Protein AF-0000000085128459 (afdb_homodimer)

Sequence (180 aa):
MSTRLVTSFGIAVRQAREAHGWSQERLAEHSDLNRSYVGEIERGRVIASLLTVEKLAVSLGVQPSALVMRGETVAHDQLVRGLRLAAIACMSTRLVTSFGIAVRQAREAHGWSQERLAEHSDLNRSYVGEIERGRVIASLLTVEKLAVSLGVQPSALVMRGETVAHDQLVRGLRLAAIAC

Organism: Delftia acidovorans (strain DSM 14801 / SPH-1) (NCBI:txid398578)

Structure (mmCIF, N/CA/C/O backb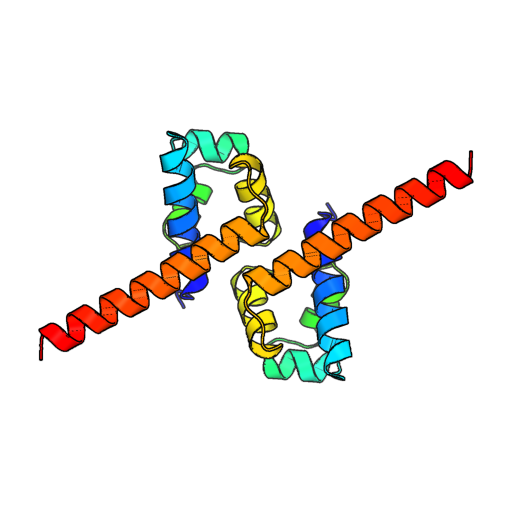one):
data_AF-0000000085128459-model_v1
#
loop_
_entity.id
_entity.type
_entity.pdbx_description
1 polymer 'Transcriptional regulator, XRE family'
#
loop_
_atom_site.group_PDB
_atom_site.id
_atom_site.type_symbol
_atom_site.label_atom_id
_atom_site.label_alt_id
_atom_site.label_comp_id
_atom_site.label_asym_id
_atom_site.label_entity_id
_atom_site.label_seq_id
_atom_site.pdbx_PDB_ins_code
_atom_site.Cartn_x
_atom_site.Cartn_y
_atom_site.Cartn_z
_atom_site.occupancy
_atom_site.B_iso_or_equiv
_atom_site.auth_seq_id
_atom_site.auth_comp_id
_atom_site.auth_asym_id
_atom_site.auth_atom_id
_atom_site.pdbx_PDB_model_num
ATOM 1 N N . MET A 1 1 ? -13.375 5.941 -10.484 1 40.16 1 MET A N 1
ATOM 2 C CA . MET A 1 1 ? -13.164 4.648 -9.844 1 40.16 1 MET A CA 1
ATOM 3 C C . MET A 1 1 ? -12.539 4.824 -8.461 1 40.16 1 MET A C 1
ATOM 5 O O . MET A 1 1 ? -11.352 5.109 -8.344 1 40.16 1 MET A O 1
ATOM 9 N N . SER A 1 2 ? -13.141 5.621 -7.555 1 50.97 2 SER A N 1
ATOM 10 C CA . SER A 1 2 ? -12.711 5.879 -6.184 1 50.97 2 SER A CA 1
ATOM 11 C C . SER A 1 2 ? -12.625 4.59 -5.379 1 50.97 2 SER A C 1
ATOM 13 O O . SER A 1 2 ? -13.625 3.906 -5.176 1 50.97 2 SER A O 1
ATOM 15 N N . THR A 1 3 ? -11.531 3.703 -5.508 1 71.19 3 THR A N 1
ATOM 16 C CA . THR A 1 3 ? -11.477 2.51 -4.672 1 71.19 3 THR A CA 1
ATOM 17 C C . THR A 1 3 ? -11.539 2.883 -3.193 1 71.19 3 THR A C 1
ATOM 19 O O . THR A 1 3 ? -11.117 3.975 -2.805 1 71.19 3 THR A O 1
ATOM 22 N N . ARG A 1 4 ? -12.492 2.252 -2.557 1 88.44 4 ARG A N 1
ATOM 23 C CA . ARG A 1 4 ? -12.766 2.467 -1.14 1 88.44 4 ARG A CA 1
ATOM 24 C C . ARG A 1 4 ? -11.477 2.602 -0.344 1 88.44 4 ARG A C 1
ATOM 26 O O . ARG A 1 4 ? -11.367 3.461 0.534 1 88.44 4 ARG A O 1
ATOM 33 N N . LEU A 1 5 ? -10.469 1.905 -0.829 1 96.25 5 LEU A N 1
ATOM 34 C CA . LEU A 1 5 ? -9.242 1.93 -0.044 1 96.25 5 LEU A CA 1
ATOM 35 C C . LEU A 1 5 ? -8.453 3.205 -0.311 1 96.25 5 LEU A C 1
ATOM 37 O O . LEU A 1 5 ? -7.828 3.756 0.598 1 96.25 5 LEU A O 1
ATOM 41 N N . VAL A 1 6 ? -8.5 3.662 -1.572 1 97.31 6 VAL A N 1
ATOM 42 C CA . VAL A 1 6 ? -7.754 4.863 -1.938 1 97.31 6 VAL A CA 1
ATOM 43 C C . VAL A 1 6 ? -8.281 6.059 -1.145 1 97.31 6 VAL A C 1
ATOM 45 O O . VAL A 1 6 ? -7.504 6.797 -0.538 1 97.31 6 VAL A O 1
ATOM 48 N N . THR A 1 7 ? -9.57 6.207 -1.114 1 97.06 7 THR A N 1
ATOM 49 C CA . THR A 1 7 ? -10.188 7.332 -0.427 1 97.06 7 THR A CA 1
ATOM 50 C C . THR A 1 7 ? -10.008 7.211 1.084 1 97.06 7 THR A C 1
ATOM 52 O O . THR A 1 7 ? -9.672 8.188 1.754 1 97.06 7 THR A O 1
ATOM 55 N N . SER A 1 8 ? -10.281 6.016 1.617 1 98.19 8 SER A N 1
ATOM 56 C CA . SER A 1 8 ? -10.156 5.816 3.057 1 98.19 8 SER A CA 1
ATOM 57 C C . SER A 1 8 ? -8.711 5.953 3.514 1 98.19 8 SER A C 1
ATOM 59 O O . SER A 1 8 ? -8.445 6.418 4.625 1 98.19 8 SER A O 1
ATOM 61 N N . PHE A 1 9 ? -7.766 5.543 2.691 1 98.75 9 PHE A N 1
ATOM 62 C CA . PHE A 1 9 ? -6.355 5.746 3.004 1 98.75 9 PHE A CA 1
ATOM 63 C C . PHE A 1 9 ? -6.035 7.234 3.119 1 98.75 9 PHE A C 1
ATOM 65 O O . PHE A 1 9 ? -5.332 7.652 4.039 1 98.75 9 PHE A O 1
ATOM 72 N N . GLY A 1 10 ? -6.512 7.977 2.115 1 98.81 10 GLY A N 1
ATOM 73 C CA . GLY A 1 10 ? -6.324 9.414 2.193 1 98.81 10 GLY A CA 1
ATOM 74 C C . GLY A 1 10 ? -6.84 10.016 3.488 1 98.81 10 GLY A C 1
ATOM 75 O O . GLY A 1 10 ? -6.18 10.867 4.086 1 98.81 10 GLY A O 1
ATOM 76 N N . ILE A 1 11 ? -7.973 9.594 3.91 1 98.62 11 ILE A N 1
ATOM 77 C CA . ILE A 1 11 ? -8.562 10.055 5.16 1 98.62 11 ILE A CA 1
ATOM 78 C C . ILE A 1 11 ? -7.66 9.664 6.332 1 98.62 11 ILE A C 1
ATOM 80 O O . ILE A 1 11 ? -7.422 10.469 7.234 1 98.62 11 ILE A O 1
ATOM 84 N N . ALA A 1 12 ? -7.145 8.438 6.297 1 98.81 12 ALA A N 1
ATOM 85 C CA . ALA A 1 12 ? -6.238 7.977 7.344 1 98.81 12 ALA A CA 1
ATOM 86 C C . ALA A 1 12 ? -4.98 8.836 7.398 1 98.81 12 ALA A C 1
ATOM 88 O O . ALA A 1 12 ? -4.488 9.156 8.484 1 98.81 12 ALA A O 1
ATOM 89 N N . VAL A 1 13 ? -4.449 9.156 6.266 1 98.94 13 VAL A N 1
ATOM 90 C CA . VAL A 1 13 ? -3.275 10.023 6.199 1 98.94 13 VAL A CA 1
ATOM 91 C C . VAL A 1 13 ? -3.594 11.375 6.832 1 98.94 13 VAL A C 1
ATOM 93 O O . VAL A 1 13 ? -2.826 11.875 7.656 1 98.94 13 VAL A O 1
ATOM 96 N N . ARG A 1 14 ? -4.699 11.914 6.449 1 98.94 14 ARG A N 1
ATOM 97 C CA . ARG A 1 14 ? -5.121 13.203 7 1 98.94 14 ARG A CA 1
ATOM 98 C C . ARG A 1 14 ? -5.25 13.133 8.516 1 98.94 14 ARG A C 1
ATOM 100 O O . ARG A 1 14 ? -4.758 14.008 9.227 1 98.94 14 ARG A O 1
ATOM 107 N N . GLN A 1 15 ? -5.918 12.141 8.977 1 98.88 15 GLN A N 1
ATOM 108 C CA . GLN A 1 15 ? -6.117 11.969 10.414 1 98.88 15 GLN A CA 1
ATOM 109 C C . GLN A 1 15 ? -4.781 11.859 11.148 1 98.88 15 GLN A C 1
ATOM 111 O O . GLN A 1 15 ? -4.598 12.453 12.211 1 98.88 15 GLN A O 1
ATOM 116 N N . ALA A 1 16 ? -3.867 11.078 10.602 1 98.88 16 ALA A N 1
ATOM 117 C CA . ALA A 1 16 ? -2.547 10.906 11.203 1 98.88 16 ALA A CA 1
ATOM 118 C C . ALA A 1 16 ? -1.769 12.219 11.195 1 98.88 16 ALA A C 1
ATOM 120 O O . ALA A 1 16 ? -1.115 12.562 12.188 1 98.88 16 ALA A O 1
ATOM 121 N N . ARG A 1 17 ? -1.835 12.875 10.086 1 98.88 17 ARG A N 1
ATOM 122 C CA . ARG A 1 17 ? -1.171 14.164 9.969 1 98.88 17 ARG A CA 1
ATOM 123 C C . ARG A 1 17 ? -1.702 15.141 11.016 1 98.88 17 ARG A C 1
ATOM 125 O O . ARG A 1 17 ? -0.925 15.805 11.711 1 98.88 17 ARG A O 1
ATOM 132 N N . GLU A 1 18 ? -3.02 15.227 11.102 1 98.88 18 GLU A N 1
ATOM 133 C CA . GLU A 1 18 ? -3.67 16.141 12.039 1 98.88 18 GLU A CA 1
ATOM 134 C C . GLU A 1 18 ? -3.361 15.766 13.484 1 98.88 18 GLU A C 1
ATOM 136 O O . GLU A 1 18 ? -3.223 16.641 14.344 1 98.88 18 GLU A O 1
ATOM 141 N N . ALA A 1 19 ? -3.266 14.484 13.766 1 98.62 19 ALA A N 1
ATOM 142 C CA . ALA A 1 19 ? -2.922 14.016 15.102 1 98.62 19 ALA A CA 1
ATOM 143 C C . ALA A 1 19 ? -1.532 14.492 15.516 1 98.62 19 ALA A C 1
ATOM 145 O O . ALA A 1 19 ? -1.261 14.68 16.703 1 98.62 19 ALA A O 1
ATOM 146 N N . HIS A 1 20 ? -0.678 14.695 14.539 1 98.25 20 HIS A N 1
ATOM 147 C CA . HIS A 1 20 ? 0.656 15.234 14.789 1 98.25 20 HIS A CA 1
ATOM 148 C C . HIS A 1 20 ? 0.628 16.75 14.891 1 98.25 20 HIS A C 1
ATOM 150 O O . HIS A 1 20 ? 1.648 17.375 15.195 1 98.25 20 HIS A O 1
ATOM 156 N N . GLY A 1 21 ? -0.544 17.312 14.555 1 98.69 21 GLY A N 1
ATOM 157 C CA . GLY A 1 21 ? -0.643 18.766 14.492 1 98.69 21 GLY A CA 1
ATOM 158 C C . GLY A 1 21 ? 0.036 19.359 13.273 1 98.69 21 GLY A C 1
ATOM 159 O O . GLY A 1 21 ? 0.465 20.516 13.297 1 98.69 21 GLY A O 1
ATOM 160 N N . TRP A 1 22 ? 0.187 18.641 12.297 1 98.75 22 TRP A N 1
ATOM 161 C CA . TRP A 1 22 ? 0.916 19.078 11.109 1 98.75 22 TRP A CA 1
ATOM 162 C C . TRP A 1 22 ? -0.041 19.625 10.055 1 98.75 22 TRP A C 1
ATOM 164 O O . TRP A 1 22 ? -1.149 19.109 9.891 1 98.75 22 TRP A O 1
ATOM 174 N N . SER A 1 23 ? 0.381 20.609 9.336 1 98.81 23 SER A N 1
ATOM 175 C CA . SER A 1 23 ? -0.262 21.031 8.094 1 98.81 23 SER A CA 1
ATOM 176 C C . SER A 1 23 ? 0.083 20.094 6.945 1 98.81 23 SER A C 1
ATOM 178 O O . SER A 1 23 ? 0.959 19.234 7.082 1 98.81 23 SER A O 1
ATOM 180 N N . GLN A 1 24 ? -0.662 20.25 5.895 1 98.75 24 GLN A N 1
ATOM 181 C CA . GLN A 1 24 ? -0.306 19.484 4.699 1 98.75 24 GLN A CA 1
ATOM 182 C C . GLN A 1 24 ? 1.117 19.812 4.25 1 98.75 24 GLN A C 1
ATOM 184 O O . GLN A 1 24 ? 1.838 18.922 3.781 1 98.75 24 GLN A O 1
ATOM 189 N N . GLU A 1 25 ? 1.523 21.062 4.395 1 98.75 25 GLU A N 1
ATOM 190 C CA . GLU A 1 25 ? 2.863 21.516 4.023 1 98.75 25 GLU A CA 1
ATOM 191 C C . GLU A 1 25 ? 3.93 20.812 4.863 1 98.75 25 GLU A C 1
ATOM 193 O O . GLU A 1 25 ? 4.949 20.359 4.336 1 98.75 25 GLU A O 1
ATOM 198 N N . ARG A 1 26 ? 3.709 20.812 6.105 1 98.81 26 ARG A N 1
ATOM 199 C CA . ARG A 1 26 ? 4.672 20.172 7 1 98.81 26 ARG A CA 1
ATOM 200 C C . ARG A 1 26 ? 4.816 18.688 6.688 1 98.81 26 ARG A C 1
ATOM 202 O O . ARG A 1 26 ? 5.93 18.156 6.656 1 98.81 26 ARG A O 1
ATOM 209 N N . LEU A 1 27 ? 3.734 17.984 6.469 1 98.88 27 LEU A N 1
ATOM 210 C CA . LEU A 1 27 ? 3.797 16.578 6.098 1 98.88 27 LEU A CA 1
ATOM 211 C C . LEU A 1 27 ? 4.539 16.391 4.777 1 98.88 27 LEU A C 1
ATOM 213 O O . LEU A 1 27 ? 5.332 15.469 4.629 1 98.88 27 LEU A O 1
ATOM 217 N N . ALA A 1 28 ? 4.207 17.219 3.803 1 98.88 28 ALA A N 1
ATOM 218 C CA . ALA A 1 28 ? 4.855 17.156 2.496 1 98.88 28 ALA A CA 1
ATOM 219 C C . ALA A 1 28 ? 6.371 17.281 2.631 1 98.88 28 ALA A C 1
ATOM 221 O O . ALA A 1 28 ? 7.121 16.516 2.023 1 98.88 28 ALA A O 1
ATOM 222 N N . GLU A 1 29 ? 6.797 18.188 3.447 1 98.62 29 GLU A N 1
ATOM 223 C CA . GLU A 1 29 ? 8.219 18.406 3.686 1 98.62 29 GLU A CA 1
ATOM 224 C C . GLU A 1 29 ? 8.875 17.172 4.301 1 98.62 29 GLU A C 1
ATOM 226 O O . GLU A 1 29 ? 9.938 16.734 3.85 1 98.62 29 GLU A O 1
ATOM 231 N N . HIS A 1 30 ? 8.266 16.641 5.285 1 98.38 30 HIS A N 1
ATOM 232 C CA . HIS A 1 30 ? 8.82 15.492 5.992 1 98.38 30 HIS A CA 1
ATOM 233 C C . HIS A 1 30 ? 8.805 14.242 5.113 1 98.38 30 HIS A C 1
ATOM 235 O O . HIS A 1 30 ? 9.578 13.312 5.34 1 98.38 30 HIS A O 1
ATOM 241 N N . SER A 1 31 ? 7.949 14.203 4.141 1 98.38 31 SER A N 1
ATOM 242 C CA . SER A 1 31 ? 7.785 13.016 3.309 1 98.38 31 SER A CA 1
ATOM 243 C C . SER A 1 31 ? 8.484 13.18 1.964 1 98.38 31 SER A C 1
ATOM 245 O O . SER A 1 31 ? 8.398 12.305 1.104 1 98.38 31 SER A O 1
ATOM 247 N N . ASP A 1 32 ? 9.102 14.305 1.749 1 98.19 32 ASP A N 1
ATOM 248 C CA . ASP A 1 32 ? 9.734 14.625 0.471 1 98.19 32 ASP A CA 1
ATOM 249 C C . ASP A 1 32 ? 8.727 14.547 -0.672 1 98.19 32 ASP A C 1
ATOM 251 O O . ASP A 1 32 ? 8.945 13.836 -1.656 1 98.19 32 ASP A O 1
ATOM 255 N N . LEU A 1 33 ? 7.641 15.18 -0.471 1 98.56 33 LEU A N 1
ATOM 256 C CA . LEU A 1 33 ? 6.555 15.281 -1.442 1 98.56 33 LEU A CA 1
ATOM 257 C C . LEU A 1 33 ? 6.117 16.734 -1.617 1 98.56 33 LEU A C 1
ATOM 259 O O . LEU A 1 33 ? 6.453 17.594 -0.798 1 98.56 33 LEU A O 1
ATOM 263 N N . ASN A 1 34 ? 5.379 16.922 -2.668 1 98.19 34 ASN A N 1
ATOM 264 C CA . ASN A 1 34 ? 4.754 18.219 -2.895 1 98.19 34 ASN A CA 1
ATOM 265 C C . ASN A 1 34 ? 3.463 18.375 -2.096 1 98.19 34 ASN A C 1
ATOM 267 O O . ASN A 1 34 ? 2.672 17.438 -2.004 1 98.19 34 ASN A O 1
ATOM 271 N N . ARG A 1 35 ? 3.297 19.594 -1.536 1 98.5 35 ARG A N 1
ATOM 272 C CA . ARG A 1 35 ? 2.107 19.844 -0.732 1 98.5 35 ARG A CA 1
ATOM 273 C C . ARG A 1 35 ? 0.836 19.578 -1.531 1 98.5 35 ARG A C 1
ATOM 275 O O . ARG A 1 35 ? -0.125 19.016 -1.007 1 98.5 35 ARG A O 1
ATOM 282 N N . SER A 1 36 ? 0.789 20.031 -2.73 1 98.75 36 SER A N 1
ATOM 283 C CA . SER A 1 36 ? -0.398 19.812 -3.551 1 98.75 36 SER A CA 1
ATOM 284 C C . SER A 1 36 ? -0.684 18.328 -3.727 1 98.75 36 SER A C 1
ATOM 286 O O . SER A 1 36 ? -1.843 17.906 -3.727 1 98.75 36 SER A O 1
ATOM 288 N N . TYR A 1 37 ? 0.333 17.594 -3.898 1 98.62 37 TYR A N 1
ATOM 289 C CA . TYR A 1 37 ? 0.214 16.141 -4.059 1 98.62 37 TYR A CA 1
ATOM 290 C C . TYR A 1 37 ? -0.332 15.5 -2.789 1 98.62 37 TYR A C 1
ATOM 292 O O . TYR A 1 37 ? -1.214 14.641 -2.854 1 98.62 37 TYR A O 1
ATOM 300 N N . VAL A 1 38 ? 0.171 15.914 -1.644 1 98.75 38 VAL A N 1
ATOM 301 C CA . VAL A 1 38 ? -0.325 15.422 -0.363 1 98.75 38 VAL A CA 1
ATOM 302 C C . VAL A 1 38 ? -1.819 15.711 -0.24 1 98.75 38 VAL A C 1
ATOM 304 O O . VAL A 1 38 ? -2.596 14.844 0.162 1 98.75 38 VAL A O 1
ATOM 307 N N . GLY A 1 39 ? -2.168 16.922 -0.571 1 98.81 39 GLY A N 1
ATOM 308 C CA . GLY A 1 39 ? -3.58 17.266 -0.548 1 98.81 39 GLY A CA 1
ATOM 309 C C . GLY A 1 39 ? -4.43 16.375 -1.428 1 98.81 39 GLY A C 1
ATOM 310 O O . GLY A 1 39 ? -5.535 15.984 -1.042 1 98.81 39 GLY A O 1
ATOM 311 N N . GLU A 1 40 ? -3.941 16.109 -2.615 1 98.5 40 GLU A N 1
ATOM 312 C CA . GLU A 1 40 ? -4.664 15.25 -3.547 1 98.5 40 GLU A CA 1
ATOM 313 C C . GLU A 1 40 ? -4.777 13.828 -3.006 1 98.5 40 GLU A C 1
ATOM 315 O O . GLU A 1 40 ? -5.801 13.164 -3.195 1 98.5 40 GLU A O 1
ATOM 320 N N . ILE A 1 41 ? -3.777 13.328 -2.344 1 98.44 41 ILE A N 1
ATOM 321 C CA . ILE A 1 41 ? -3.816 12.023 -1.707 1 98.44 41 ILE A CA 1
ATOM 322 C C . ILE A 1 41 ? -4.887 12.008 -0.619 1 98.44 41 ILE A C 1
ATOM 324 O O . ILE A 1 41 ? -5.727 11.102 -0.573 1 98.44 41 ILE A O 1
ATOM 328 N N . GLU A 1 42 ? -4.863 13.062 0.198 1 98.62 42 GLU A N 1
ATOM 329 C CA . GLU A 1 42 ? -5.766 13.109 1.347 1 98.62 42 GLU A CA 1
ATOM 330 C C . GLU A 1 42 ? -7.223 13.188 0.904 1 98.62 42 GLU A C 1
ATOM 332 O O . GLU A 1 42 ? -8.125 12.789 1.643 1 98.62 42 GLU A O 1
ATOM 337 N N . ARG A 1 43 ? -7.414 13.664 -0.281 1 97.44 43 ARG A N 1
ATOM 338 C CA . ARG A 1 43 ? -8.766 13.812 -0.803 1 97.44 43 ARG A CA 1
ATOM 339 C C . ARG A 1 43 ? -9.148 12.633 -1.697 1 97.44 43 ARG A C 1
ATOM 341 O O . ARG A 1 43 ? -10.234 12.609 -2.266 1 97.44 43 ARG A O 1
ATOM 348 N N . GLY A 1 44 ? -8.258 11.75 -1.912 1 97.06 44 GLY A N 1
ATOM 349 C CA . GLY A 1 44 ? -8.523 10.578 -2.734 1 97.06 44 GLY A CA 1
ATOM 350 C C . GLY A 1 44 ? -8.5 10.875 -4.223 1 97.06 44 GLY A C 1
ATOM 351 O O . GLY A 1 44 ? -9.055 10.117 -5.02 1 97.06 44 GLY A O 1
ATOM 352 N N . ARG A 1 45 ? -7.871 11.891 -4.613 1 96.88 45 ARG A N 1
ATOM 353 C CA . ARG A 1 45 ? -7.848 12.297 -6.016 1 96.88 45 ARG A CA 1
ATOM 354 C C . ARG A 1 45 ? -6.695 11.633 -6.758 1 96.88 45 ARG A C 1
ATOM 356 O O . ARG A 1 45 ? -6.699 11.57 -7.988 1 96.88 45 ARG A O 1
ATOM 363 N N . VAL A 1 46 ? -5.676 11.25 -6.094 1 96.5 46 VAL A N 1
ATOM 364 C CA . VAL A 1 46 ? -4.574 10.492 -6.668 1 96.5 46 VAL A CA 1
ATOM 365 C C . VAL A 1 46 ? -4.418 9.164 -5.922 1 96.5 46 VAL A C 1
ATOM 367 O O . VAL A 1 46 ? -4.758 9.07 -4.738 1 96.5 46 VAL A O 1
ATOM 370 N N . ILE A 1 47 ? -4.008 8.195 -6.633 1 97.31 47 ILE A N 1
ATOM 371 C CA . ILE A 1 47 ? -3.75 6.887 -6.047 1 97.31 47 ILE A CA 1
ATOM 372 C C . ILE A 1 47 ? -2.307 6.812 -5.555 1 97.31 47 ILE A C 1
ATOM 374 O O . ILE A 1 47 ? -1.368 6.887 -6.352 1 97.31 47 ILE A O 1
ATOM 378 N N . ALA A 1 48 ? -2.133 6.641 -4.27 1 98.12 48 ALA A N 1
ATOM 379 C CA . ALA A 1 48 ? -0.791 6.531 -3.701 1 98.12 48 ALA A CA 1
ATOM 380 C C . ALA A 1 48 ? -0.111 5.238 -4.141 1 98.12 48 ALA A C 1
ATOM 382 O O . ALA A 1 48 ? -0.745 4.184 -4.188 1 98.12 48 ALA A O 1
ATOM 383 N N . SER A 1 49 ? 1.144 5.246 -4.41 1 97.56 49 SER A N 1
ATOM 384 C CA . SER A 1 49 ? 1.963 4.062 -4.648 1 97.56 49 SER A CA 1
ATOM 385 C C . SER A 1 49 ? 2.568 3.541 -3.348 1 97.56 49 SER A C 1
ATOM 387 O O . SER A 1 49 ? 2.514 4.215 -2.316 1 97.56 49 SER A O 1
ATOM 389 N N . LEU A 1 50 ? 3.188 2.404 -3.453 1 98.06 50 LEU A N 1
ATOM 390 C CA . LEU A 1 50 ? 3.861 1.854 -2.283 1 98.06 50 LEU A CA 1
ATOM 391 C C . LEU A 1 50 ? 4.996 2.766 -1.831 1 98.06 50 LEU A C 1
ATOM 393 O O . LEU A 1 50 ? 5.273 2.873 -0.634 1 98.06 50 LEU A O 1
ATOM 397 N N . LEU A 1 51 ? 5.641 3.359 -2.799 1 97 51 LEU A N 1
ATOM 398 C CA . LEU A 1 51 ? 6.688 4.309 -2.438 1 97 51 LEU A CA 1
ATOM 399 C C . LEU A 1 51 ? 6.109 5.488 -1.662 1 97 51 LEU A C 1
ATOM 401 O O . LEU A 1 51 ? 6.68 5.918 -0.658 1 97 51 LEU A O 1
ATOM 405 N N . THR A 1 52 ? 5.031 6.016 -2.123 1 98.06 52 THR A N 1
ATOM 406 C CA . THR A 1 52 ? 4.375 7.137 -1.456 1 98.06 52 THR A CA 1
ATOM 407 C C . THR A 1 52 ? 3.869 6.723 -0.078 1 98.06 52 THR A C 1
ATOM 409 O O . THR A 1 52 ? 4.012 7.469 0.893 1 98.06 52 THR A O 1
ATOM 412 N N . VAL A 1 53 ? 3.287 5.539 -0.027 1 98.44 53 VAL A N 1
ATOM 413 C CA . VAL A 1 53 ? 2.83 5.004 1.25 1 98.44 53 VAL A CA 1
ATOM 414 C C . VAL A 1 53 ? 3.996 4.945 2.234 1 98.44 53 VAL A C 1
ATOM 416 O O . VAL A 1 53 ? 3.855 5.336 3.396 1 98.44 53 VAL A O 1
ATOM 419 N N . GLU A 1 54 ? 5.105 4.48 1.798 1 98.06 54 GLU A N 1
ATOM 420 C CA . GLU A 1 54 ? 6.285 4.363 2.648 1 98.06 54 GLU A CA 1
ATOM 421 C C . GLU A 1 54 ? 6.762 5.734 3.121 1 98.06 54 GLU A C 1
ATOM 423 O O . GLU A 1 54 ? 7.059 5.918 4.305 1 98.06 54 GLU A O 1
ATOM 428 N N . LYS A 1 55 ? 6.848 6.645 2.225 1 98.19 55 LYS A N 1
ATOM 429 C CA . LYS A 1 55 ? 7.285 7.988 2.58 1 98.19 55 LYS A CA 1
ATOM 430 C C . LYS A 1 55 ? 6.371 8.602 3.637 1 98.19 55 LYS A C 1
ATOM 432 O O . LYS A 1 55 ? 6.848 9.172 4.621 1 98.19 55 LYS A O 1
ATOM 437 N N . LEU A 1 56 ? 5.086 8.469 3.396 1 98.69 56 LEU A N 1
ATOM 438 C CA . LEU A 1 56 ? 4.109 9.031 4.32 1 98.69 56 LEU A CA 1
ATOM 439 C C . LEU A 1 56 ? 4.18 8.336 5.676 1 98.69 56 LEU A C 1
ATOM 441 O O . LEU A 1 56 ? 4.191 8.992 6.719 1 98.69 56 LEU A O 1
ATOM 445 N N . ALA A 1 57 ? 4.191 7.027 5.645 1 98.69 57 ALA A N 1
ATOM 446 C CA . ALA A 1 57 ? 4.219 6.25 6.879 1 98.69 57 ALA A CA 1
ATOM 447 C C . ALA A 1 57 ? 5.457 6.582 7.707 1 98.69 57 ALA A C 1
ATOM 449 O O . ALA A 1 57 ? 5.359 6.824 8.914 1 98.69 57 ALA A O 1
ATOM 450 N N . VAL A 1 58 ? 6.613 6.625 7.098 1 97.38 58 VAL A N 1
ATOM 451 C CA . VAL A 1 58 ? 7.867 6.922 7.781 1 97.38 58 VAL A CA 1
ATOM 452 C C . VAL A 1 58 ? 7.812 8.32 8.383 1 97.38 58 VAL A C 1
ATOM 454 O O . VAL A 1 58 ? 8.195 8.523 9.539 1 97.38 58 VAL A O 1
ATOM 457 N N . SER A 1 59 ? 7.332 9.273 7.594 1 98.44 59 SER A N 1
ATOM 458 C CA . SER A 1 59 ? 7.215 10.641 8.078 1 98.44 59 SER A CA 1
ATOM 459 C C . SER A 1 59 ? 6.301 10.727 9.297 1 98.44 59 SER A C 1
ATOM 461 O O . SER A 1 59 ? 6.527 11.539 10.195 1 98.44 59 SER A O 1
ATOM 463 N N . LEU A 1 60 ? 5.297 9.867 9.32 1 98.69 60 LEU A N 1
ATOM 464 C CA . LEU A 1 60 ? 4.285 9.906 10.375 1 98.69 60 LEU A CA 1
ATOM 465 C C . LEU A 1 60 ? 4.664 8.977 11.523 1 98.69 60 LEU A C 1
ATOM 467 O O . LEU A 1 60 ? 3.918 8.844 12.492 1 98.69 60 LEU A O 1
ATOM 471 N N . GLY A 1 61 ? 5.742 8.273 11.43 1 98.38 61 GLY A N 1
ATOM 472 C CA . GLY A 1 61 ? 6.297 7.473 12.508 1 98.38 61 GLY A CA 1
ATOM 473 C C . GLY A 1 61 ? 5.602 6.133 12.68 1 98.38 61 GLY A C 1
ATOM 474 O O . GLY A 1 61 ? 5.496 5.621 13.789 1 98.38 61 GLY A O 1
ATOM 475 N N . VAL A 1 62 ? 5.07 5.605 11.625 1 98.5 62 VAL A N 1
ATOM 476 C CA . VAL A 1 62 ? 4.395 4.312 11.664 1 98.5 62 VAL A CA 1
ATOM 477 C C . VAL A 1 62 ? 4.902 3.428 10.531 1 98.5 62 VAL A C 1
ATOM 479 O O . VAL A 1 62 ? 5.594 3.9 9.625 1 98.5 62 VAL A O 1
ATOM 482 N N . GLN A 1 63 ? 4.578 2.113 10.609 1 98.56 63 GLN A N 1
ATOM 483 C CA . GLN A 1 63 ? 4.891 1.204 9.508 1 98.56 63 GLN A CA 1
ATOM 484 C C . GLN A 1 63 ? 3.936 1.404 8.336 1 98.56 63 GLN A C 1
ATOM 486 O O . GLN A 1 63 ? 2.762 1.722 8.531 1 98.56 63 GLN A O 1
ATOM 491 N N . PRO A 1 64 ? 4.398 1.196 7.152 1 98.75 64 PRO A N 1
ATOM 492 C CA . PRO A 1 64 ? 3.512 1.28 5.992 1 98.75 64 PRO A CA 1
ATOM 493 C C . PRO A 1 64 ? 2.262 0.418 6.141 1 98.75 64 PRO A C 1
ATOM 495 O O . PRO A 1 64 ? 1.149 0.889 5.887 1 98.75 64 PRO A O 1
ATOM 498 N N . SER A 1 65 ? 2.441 -0.812 6.582 1 98.88 65 SER A N 1
ATOM 499 C CA . SER A 1 65 ? 1.302 -1.707 6.754 1 98.88 65 SER A CA 1
ATOM 500 C C . SER A 1 65 ? 0.309 -1.149 7.766 1 98.88 65 SER A C 1
ATOM 502 O O . SER A 1 65 ? -0.903 -1.306 7.609 1 98.88 65 SER A O 1
ATOM 504 N N . ALA A 1 66 ? 0.841 -0.514 8.789 1 98.88 66 ALA A N 1
ATOM 505 C CA . ALA A 1 66 ? -0.018 0.063 9.82 1 98.88 66 ALA A CA 1
ATOM 506 C C . ALA A 1 66 ? -0.844 1.219 9.258 1 98.88 66 ALA A C 1
ATOM 508 O O . ALA A 1 66 ? -2.014 1.382 9.609 1 98.88 66 ALA A O 1
ATOM 509 N N . LEU A 1 67 ? -0.238 2.068 8.453 1 98.88 67 LEU A N 1
ATOM 510 C CA . LEU A 1 67 ? -0.973 3.174 7.848 1 98.88 67 LEU A CA 1
ATOM 511 C C . LEU A 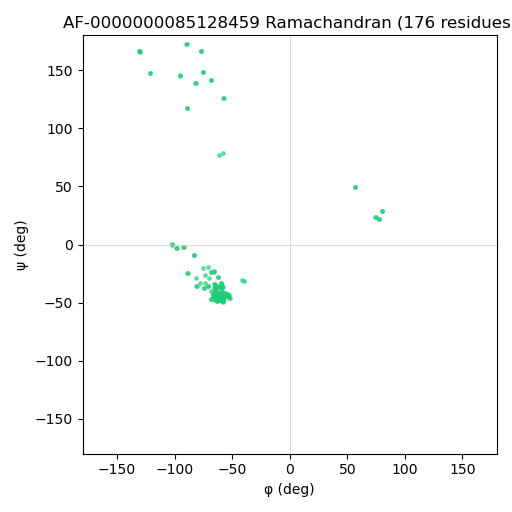1 67 ? -2.049 2.658 6.898 1 98.88 67 LEU A C 1
ATOM 513 O O . LEU A 1 67 ? -3.16 3.193 6.859 1 98.88 67 LEU A O 1
ATOM 517 N N . VAL A 1 68 ? -1.757 1.626 6.133 1 98.88 68 VAL A N 1
ATOM 518 C CA . VAL A 1 68 ? -2.74 1.006 5.25 1 98.88 68 VAL A CA 1
ATOM 519 C C . VAL A 1 68 ? -3.871 0.405 6.082 1 98.88 68 VAL A C 1
ATOM 521 O O . VAL A 1 68 ? -5.043 0.519 5.719 1 98.88 68 VAL A O 1
ATOM 524 N N . MET A 1 69 ? -3.52 -0.226 7.156 1 98.88 69 MET A N 1
ATOM 525 C CA . MET A 1 69 ? -4.523 -0.804 8.047 1 98.88 69 MET A CA 1
ATOM 526 C C . MET A 1 69 ? -5.477 0.269 8.562 1 98.88 69 MET A C 1
ATOM 528 O O . MET A 1 69 ? -6.676 0.026 8.703 1 98.88 69 MET A O 1
ATOM 532 N N . ARG A 1 70 ? -4.93 1.399 8.914 1 98.81 70 ARG A N 1
ATOM 533 C CA . ARG A 1 70 ? -5.789 2.504 9.328 1 98.81 70 ARG A CA 1
ATOM 534 C C . ARG A 1 70 ? -6.773 2.877 8.227 1 98.81 70 ARG A C 1
ATOM 536 O O . ARG A 1 70 ? -7.934 3.188 8.5 1 98.81 70 ARG A O 1
ATOM 543 N N . GLY A 1 71 ? -6.258 2.936 7.008 1 98.44 71 GLY A N 1
ATOM 544 C CA . GLY A 1 71 ? -7.156 3.154 5.887 1 98.44 71 GLY A CA 1
ATOM 545 C C . GLY A 1 71 ? -8.266 2.123 5.793 1 98.44 71 GLY A C 1
ATOM 546 O O . GLY A 1 71 ? -9.414 2.463 5.527 1 98.44 71 GLY A O 1
ATOM 547 N N . GLU A 1 72 ? -7.914 0.862 6.031 1 98.12 72 GLU A N 1
ATOM 548 C CA . GLU A 1 72 ? -8.906 -0.209 6.016 1 98.12 72 GLU A CA 1
ATOM 549 C C . GLU A 1 72 ? -9.953 -0.007 7.105 1 98.12 72 GLU A C 1
ATOM 551 O O . GLU A 1 72 ? -11.133 -0.274 6.895 1 98.12 72 GLU A O 1
ATOM 556 N N . THR A 1 73 ? -9.477 0.359 8.266 1 98 73 THR A N 1
ATOM 557 C CA . THR A 1 73 ? -10.375 0.626 9.383 1 98 73 THR A CA 1
ATOM 558 C C . THR A 1 73 ? -11.344 1.753 9.039 1 98 73 THR A C 1
ATOM 560 O O . THR A 1 73 ? -12.539 1.662 9.328 1 98 73 THR A O 1
ATOM 563 N N . VAL A 1 74 ? -10.828 2.809 8.453 1 97.56 74 VAL A N 1
ATOM 564 C CA . VAL A 1 74 ? -11.656 3.938 8.039 1 97.56 74 VAL A CA 1
ATOM 565 C C . VAL A 1 74 ? -12.711 3.467 7.043 1 97.56 74 VAL A C 1
ATOM 567 O O . VAL A 1 74 ? -13.883 3.846 7.145 1 97.56 74 VAL A O 1
ATOM 570 N N . ALA A 1 75 ? -12.297 2.713 6.094 1 95.75 75 ALA A N 1
ATOM 571 C CA . ALA A 1 75 ? -13.227 2.193 5.094 1 95.75 75 ALA A CA 1
ATOM 572 C C . ALA A 1 75 ? -14.344 1.386 5.754 1 95.75 75 ALA A C 1
ATOM 574 O O . ALA A 1 75 ? -15.508 1.509 5.379 1 95.75 75 ALA A O 1
ATOM 575 N N . HIS A 1 76 ? -13.914 0.494 6.648 1 94.81 76 HIS A N 1
ATOM 576 C CA . HIS A 1 76 ? -14.883 -0.323 7.371 1 94.81 76 HIS A CA 1
ATOM 577 C C . HIS A 1 76 ? -15.875 0.547 8.141 1 94.81 76 HIS A C 1
ATOM 579 O O . HIS A 1 76 ? -17.078 0.299 8.102 1 94.81 76 HIS A O 1
ATOM 585 N N . ASP A 1 77 ? -15.352 1.544 8.82 1 94.81 77 ASP A N 1
ATOM 586 C CA . ASP A 1 77 ? -16.188 2.441 9.609 1 94.81 77 ASP A CA 1
ATOM 587 C C . ASP A 1 77 ? -17.188 3.18 8.719 1 94.81 77 ASP A C 1
ATOM 589 O O . ASP A 1 77 ? -18.344 3.361 9.094 1 94.81 77 ASP A O 1
ATOM 593 N N . GLN A 1 78 ? -16.75 3.627 7.586 1 91.81 78 GLN A N 1
ATOM 594 C CA . GLN A 1 78 ? -17.625 4.344 6.66 1 91.81 78 GLN A CA 1
ATOM 595 C C . GLN A 1 78 ? -18.75 3.441 6.152 1 91.81 78 GLN A C 1
ATOM 597 O O . GLN A 1 78 ? -19.875 3.895 5.957 1 91.81 78 GLN A O 1
ATOM 602 N N . LEU A 1 79 ? -18.375 2.242 5.93 1 86.88 79 LEU A N 1
ATOM 603 C CA . LEU A 1 79 ? -19.375 1.287 5.461 1 86.88 79 LEU A CA 1
ATOM 604 C C . LEU A 1 79 ? -20.438 1.044 6.531 1 86.88 79 LEU A C 1
ATOM 606 O O . LEU A 1 79 ? -21.625 0.99 6.227 1 86.88 79 LEU A O 1
ATOM 610 N N . VAL A 1 80 ? -20.016 0.875 7.715 1 88.12 80 VAL A N 1
ATOM 611 C CA . VAL A 1 80 ? -20.922 0.592 8.828 1 88.12 80 VAL A CA 1
ATOM 612 C C . VAL A 1 80 ? -21.812 1.799 9.086 1 88.12 80 VAL A C 1
ATOM 614 O O . VAL A 1 80 ? -23.016 1.646 9.336 1 88.12 80 VAL A O 1
ATOM 617 N N . ARG A 1 81 ? -21.219 2.951 9.078 1 84.88 81 ARG A N 1
ATOM 618 C CA . ARG A 1 81 ? -22 4.164 9.305 1 84.88 81 ARG A CA 1
ATOM 619 C C . ARG A 1 81 ? -23.016 4.379 8.195 1 84.88 81 ARG A C 1
ATOM 621 O O . ARG A 1 81 ? -24.141 4.805 8.453 1 84.88 81 ARG A O 1
ATOM 628 N N . GLY A 1 82 ? -22.5 4.117 6.984 1 80.25 82 GLY A N 1
ATOM 629 C CA . GLY A 1 82 ? -23.422 4.215 5.867 1 80.25 82 GLY A CA 1
ATOM 630 C C . GLY A 1 82 ? -24.609 3.262 5.984 1 80.25 82 GLY A C 1
ATOM 631 O O . GLY A 1 82 ? -25.734 3.621 5.652 1 80.25 82 GLY A O 1
ATOM 632 N N . LEU A 1 83 ? -24.375 2.078 6.551 1 75.12 83 LEU A N 1
ATOM 633 C CA . LEU A 1 83 ? -25.422 1.071 6.723 1 75.12 83 LEU A CA 1
ATOM 634 C C . LEU A 1 83 ? -26.359 1.455 7.855 1 75.12 83 LEU A C 1
ATOM 636 O O . LEU A 1 83 ? -27.578 1.253 7.754 1 75.12 83 LEU A O 1
ATOM 640 N N . ARG A 1 84 ? -25.812 1.989 8.828 1 75.94 84 ARG A N 1
ATOM 641 C CA . ARG A 1 84 ? -26.625 2.414 9.961 1 75.94 84 ARG A CA 1
ATOM 642 C C . ARG A 1 84 ? -27.562 3.549 9.555 1 75.94 84 ARG A C 1
ATOM 644 O O . ARG A 1 84 ? -28.734 3.564 9.953 1 75.94 84 ARG A O 1
ATOM 651 N N . LEU A 1 85 ? -27.094 4.367 8.773 1 74 85 LEU A N 1
ATOM 652 C CA . LEU A 1 85 ? -27.891 5.5 8.336 1 74 85 LEU A CA 1
ATOM 653 C C . LEU A 1 85 ? -29.016 5.043 7.398 1 74 85 LEU A C 1
ATOM 655 O O . LEU A 1 85 ? -30.141 5.531 7.488 1 74 85 LEU A O 1
ATOM 659 N N . ALA A 1 86 ? -28.766 4.125 6.656 1 72.19 86 ALA A N 1
ATOM 660 C CA . ALA A 1 86 ? -29.766 3.574 5.75 1 72.19 86 ALA A CA 1
ATOM 661 C C . ALA A 1 86 ? -30.875 2.85 6.523 1 72.19 86 ALA A C 1
ATOM 663 O O . ALA A 1 86 ? -32.031 2.914 6.152 1 72.19 86 ALA A O 1
ATOM 664 N N . ALA A 1 87 ? -30.578 2.117 7.566 1 71.69 87 ALA A N 1
ATOM 665 C CA . ALA A 1 87 ? -31.547 1.359 8.359 1 71.69 87 ALA A CA 1
ATOM 666 C C . ALA A 1 87 ? -32.438 2.291 9.172 1 71.69 87 ALA A C 1
ATOM 668 O O . ALA A 1 87 ? -33.594 1.965 9.438 1 71.69 87 ALA A O 1
ATOM 669 N N . ILE A 1 88 ? -31.844 3.465 9.508 1 70.88 88 ILE A N 1
ATOM 670 C CA . ILE A 1 88 ? -32.625 4.434 10.273 1 70.88 88 ILE A CA 1
ATOM 671 C C . ILE A 1 88 ? -33.594 5.168 9.344 1 70.88 88 ILE A C 1
ATOM 673 O O . ILE A 1 88 ? -34.656 5.621 9.781 1 70.88 88 ILE A O 1
ATOM 677 N N . ALA A 1 89 ? -33.188 5.359 8.18 1 70.5 89 ALA A N 1
ATOM 678 C CA . ALA A 1 89 ? -34.062 6.039 7.211 1 70.5 89 ALA A CA 1
ATOM 679 C C . ALA A 1 89 ? -35.219 5.152 6.801 1 70.5 89 ALA A C 1
ATOM 681 O O . ALA A 1 89 ? -36.188 5.629 6.195 1 70.5 89 ALA A O 1
ATOM 682 N N . CYS A 1 90 ? -35.188 3.848 6.977 1 56.56 90 CYS A N 1
ATOM 683 C CA . CYS A 1 90 ? -36.312 2.986 6.656 1 56.56 90 CYS A CA 1
ATOM 684 C C . CYS A 1 90 ? -37.281 2.896 7.832 1 56.56 90 CYS A C 1
ATOM 686 O O . CYS A 1 90 ? -36.875 2.861 8.992 1 56.56 90 CYS A O 1
ATOM 688 N N . MET B 1 1 ? 16.828 3.217 -7.332 1 40.31 1 MET B N 1
ATOM 689 C CA . MET B 1 1 ? 15.656 3.639 -6.574 1 40.31 1 MET B CA 1
ATOM 690 C C . MET B 1 1 ? 14.906 2.434 -6.023 1 40.31 1 MET B C 1
ATOM 692 O O . MET B 1 1 ? 13.727 2.535 -5.684 1 40.31 1 MET B O 1
ATOM 696 N N . SER B 1 2 ? 15.445 1.166 -5.898 1 51.19 2 SER B N 1
ATOM 697 C CA . SER B 1 2 ? 14.812 -0.046 -5.395 1 51.19 2 SER B CA 1
ATOM 698 C C . SER B 1 2 ? 14.391 0.114 -3.938 1 51.19 2 SER B C 1
ATOM 700 O O . SER B 1 2 ? 15.242 0.272 -3.057 1 51.19 2 SER B O 1
ATOM 702 N N . THR B 1 3 ? 13.203 0.871 -3.662 1 70.38 3 THR B N 1
ATOM 703 C CA . THR B 1 3 ? 12.828 0.937 -2.254 1 70.38 3 THR B CA 1
ATOM 704 C C . THR B 1 3 ? 12.625 -0.464 -1.684 1 70.38 3 THR B C 1
ATOM 706 O O . THR B 1 3 ? 12.242 -1.386 -2.41 1 70.38 3 THR B O 1
ATOM 709 N N . ARG B 1 4 ? 13.312 -0.687 -0.636 1 88.19 4 ARG B N 1
ATOM 710 C CA . ARG B 1 4 ? 13.32 -1.966 0.067 1 88.19 4 ARG B CA 1
ATOM 711 C 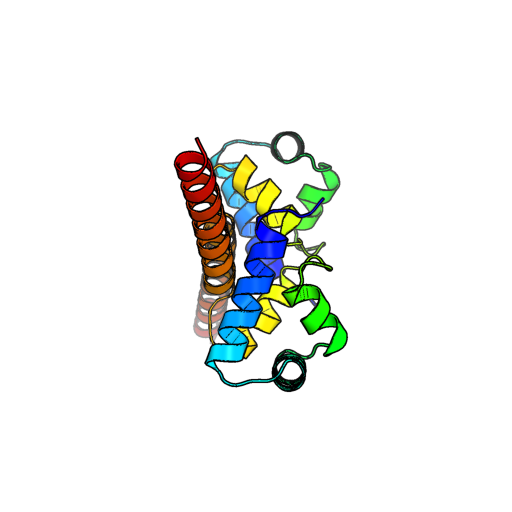C . ARG B 1 4 ? 11.914 -2.547 0.156 1 88.19 4 ARG B C 1
ATOM 713 O O . ARG B 1 4 ? 11.719 -3.748 -0.037 1 88.19 4 ARG B O 1
ATOM 720 N N . LEU B 1 5 ? 10.961 -1.65 0.198 1 96.19 5 LEU B N 1
ATOM 721 C CA . LEU B 1 5 ? 9.609 -2.16 0.382 1 96.19 5 LEU B CA 1
ATOM 722 C C . LEU B 1 5 ? 9.023 -2.646 -0.941 1 96.19 5 LEU B C 1
ATOM 724 O O . LEU B 1 5 ? 8.289 -3.633 -0.974 1 96.19 5 LEU B O 1
ATOM 728 N N . VAL B 1 6 ? 9.375 -1.934 -2.021 1 97.25 6 VAL B N 1
ATOM 729 C CA . VAL B 1 6 ? 8.844 -2.301 -3.332 1 97.25 6 VAL B CA 1
ATOM 730 C C . VAL B 1 6 ? 9.312 -3.705 -3.701 1 97.25 6 VAL B C 1
ATOM 732 O O . VAL B 1 6 ? 8.508 -4.555 -4.086 1 97.25 6 VAL B O 1
ATOM 735 N N . THR B 1 7 ? 10.586 -3.951 -3.543 1 97.06 7 THR B N 1
ATOM 736 C CA . THR B 1 7 ? 11.164 -5.238 -3.9 1 97.06 7 THR B CA 1
ATOM 737 C C . THR B 1 7 ? 10.672 -6.336 -2.963 1 97.06 7 THR B C 1
ATOM 739 O O . THR B 1 7 ? 10.305 -7.426 -3.41 1 97.06 7 THR B O 1
ATOM 742 N N . SER B 1 8 ? 10.703 -6.051 -1.655 1 98.19 8 SER B N 1
ATOM 743 C CA . SER B 1 8 ? 10.273 -7.051 -0.686 1 98.19 8 SER B CA 1
ATOM 744 C C . SER B 1 8 ? 8.781 -7.348 -0.825 1 98.19 8 SER B C 1
ATOM 746 O O . SER B 1 8 ? 8.344 -8.477 -0.599 1 98.19 8 SER B O 1
ATOM 748 N N . PHE B 1 9 ? 7.984 -6.363 -1.18 1 98.75 9 PHE B N 1
ATOM 749 C CA . PHE B 1 9 ? 6.566 -6.59 -1.447 1 98.75 9 PHE B CA 1
ATOM 750 C C . PHE B 1 9 ? 6.383 -7.551 -2.615 1 98.75 9 PHE B C 1
ATOM 752 O O . PHE B 1 9 ? 5.555 -8.461 -2.551 1 98.75 9 PHE B O 1
ATOM 759 N N . GLY B 1 10 ? 7.117 -7.258 -3.684 1 98.81 10 GLY B N 1
ATOM 760 C CA . GLY B 1 10 ? 7.066 -8.18 -4.809 1 98.81 10 GLY B CA 1
ATOM 761 C C . GLY B 1 10 ? 7.363 -9.609 -4.418 1 98.81 10 GLY B C 1
ATOM 762 O O . GLY B 1 10 ? 6.691 -10.539 -4.875 1 98.81 10 GLY B O 1
ATOM 763 N N . ILE B 1 11 ? 8.352 -9.805 -3.611 1 98.56 11 ILE B N 1
ATOM 764 C CA . ILE B 1 11 ? 8.719 -11.133 -3.125 1 98.56 11 ILE B CA 1
ATOM 765 C C . ILE B 1 11 ? 7.562 -11.727 -2.324 1 98.56 11 ILE B C 1
ATOM 767 O O . ILE B 1 11 ? 7.23 -12.898 -2.482 1 98.56 11 ILE B O 1
ATOM 771 N N . ALA B 1 12 ? 6.945 -10.898 -1.481 1 98.81 12 ALA B N 1
ATOM 772 C CA . ALA B 1 12 ? 5.801 -11.352 -0.696 1 98.81 12 ALA B CA 1
ATOM 773 C C . ALA B 1 12 ? 4.652 -11.789 -1.602 1 98.81 12 ALA B C 1
ATOM 775 O O . ALA B 1 12 ? 3.984 -12.789 -1.324 1 98.81 12 ALA B O 1
ATOM 776 N N . VAL B 1 13 ? 4.395 -11.039 -2.619 1 98.94 13 VAL B N 1
ATOM 777 C CA . VAL B 1 13 ? 3.355 -11.398 -3.578 1 98.94 13 VAL B CA 1
ATOM 778 C C . VAL B 1 13 ? 3.674 -12.75 -4.211 1 98.94 13 VAL B C 1
ATOM 780 O O . VAL B 1 13 ? 2.811 -13.625 -4.285 1 98.94 13 VAL B O 1
ATOM 783 N N . ARG B 1 14 ? 4.879 -12.891 -4.637 1 98.94 14 ARG B N 1
ATOM 784 C CA . ARG B 1 14 ? 5.309 -14.148 -5.246 1 98.94 14 ARG B CA 1
ATOM 785 C C . ARG B 1 14 ? 5.117 -15.312 -4.281 1 98.94 14 ARG B C 1
ATOM 787 O O . ARG B 1 14 ? 4.582 -16.359 -4.656 1 98.94 14 ARG B O 1
ATOM 794 N N . GLN B 1 15 ? 5.582 -15.141 -3.09 1 98.88 15 GLN B N 1
ATOM 795 C CA . GLN B 1 15 ? 5.465 -16.188 -2.082 1 98.88 15 GLN B CA 1
ATOM 796 C C . GLN B 1 15 ? 4.004 -16.562 -1.846 1 98.88 15 GLN B C 1
ATOM 798 O O . GLN B 1 15 ? 3.67 -17.75 -1.732 1 98.88 15 GLN B O 1
ATOM 803 N N . ALA B 1 16 ? 3.141 -15.562 -1.743 1 98.88 16 ALA B N 1
ATOM 804 C CA . ALA B 1 16 ? 1.715 -15.805 -1.528 1 98.88 16 ALA B CA 1
ATOM 805 C C . ALA B 1 16 ? 1.093 -16.516 -2.725 1 98.88 16 ALA B C 1
ATOM 807 O O . ALA B 1 16 ? 0.294 -17.438 -2.555 1 98.88 16 ALA B O 1
ATOM 808 N N . ARG B 1 17 ? 1.453 -16.047 -3.865 1 98.88 17 ARG B N 1
ATOM 809 C CA . ARG B 1 17 ? 0.961 -16.672 -5.086 1 98.88 17 ARG B CA 1
ATOM 810 C C . ARG B 1 17 ? 1.365 -18.141 -5.141 1 98.88 17 ARG B C 1
ATOM 812 O O . ARG B 1 17 ? 0.535 -19.016 -5.418 1 98.88 17 ARG B O 1
ATOM 819 N N . GLU B 1 18 ? 2.635 -18.391 -4.887 1 98.88 18 GLU B N 1
ATOM 820 C CA . GLU B 1 18 ? 3.168 -19.75 -4.93 1 98.88 18 GLU B CA 1
ATOM 821 C C . GLU B 1 18 ? 2.533 -20.625 -3.855 1 98.88 18 GLU B C 1
ATOM 823 O O . GLU B 1 18 ? 2.311 -21.828 -4.074 1 98.88 18 GLU B O 1
ATOM 828 N N . ALA B 1 19 ? 2.254 -20.062 -2.707 1 98.62 19 ALA B N 1
ATOM 829 C CA . ALA B 1 19 ? 1.598 -20.797 -1.628 1 98.62 19 ALA B CA 1
ATOM 830 C C . ALA B 1 19 ? 0.21 -21.266 -2.051 1 98.62 19 ALA B C 1
ATOM 832 O O . ALA B 1 19 ? -0.278 -22.297 -1.566 1 98.62 19 ALA B O 1
ATOM 833 N N . HIS B 1 20 ? -0.402 -20.531 -2.955 1 98.25 20 HIS B N 1
ATOM 834 C CA . HIS B 1 20 ? -1.697 -20.922 -3.506 1 98.25 20 HIS B CA 1
ATOM 835 C C . HIS B 1 20 ? -1.538 -21.922 -4.637 1 98.25 20 HIS B C 1
ATOM 837 O O . HIS B 1 20 ? -2.529 -22.438 -5.164 1 98.25 20 HIS B O 1
ATOM 843 N N . GLY B 1 21 ? -0.267 -22.109 -5.039 1 98.69 21 GLY B N 1
ATOM 844 C CA . GLY B 1 21 ? -0.012 -22.953 -6.195 1 98.69 21 GLY B CA 1
ATOM 845 C C . GLY B 1 21 ? -0.365 -22.297 -7.508 1 98.69 21 GLY B C 1
ATOM 846 O O . GLY B 1 21 ? -0.667 -22.969 -8.492 1 98.69 21 GLY B O 1
ATOM 847 N N . TRP B 1 22 ? -0.392 -21.078 -7.543 1 98.81 22 TRP B N 1
ATOM 848 C CA . TRP B 1 22 ? -0.814 -20.344 -8.727 1 98.81 22 TRP B CA 1
ATOM 849 C C . TRP B 1 22 ? 0.388 -19.938 -9.57 1 98.81 22 TRP B C 1
ATOM 851 O O . TRP B 1 22 ? 1.45 -19.609 -9.039 1 98.81 22 TRP B O 1
ATOM 861 N N . SER B 1 23 ? 0.21 -19.922 -10.859 1 98.81 23 SER B N 1
ATOM 862 C CA . SER B 1 23 ? 1.134 -19.266 -11.773 1 98.81 23 SER B CA 1
ATOM 863 C C . SER B 1 23 ? 0.94 -17.75 -11.766 1 98.81 23 SER B C 1
ATOM 865 O O . SER B 1 23 ? -0.026 -17.25 -11.195 1 98.81 23 SER B O 1
ATOM 867 N N . GLN B 1 24 ? 1.91 -17.109 -12.352 1 98.75 24 GLN B N 1
ATOM 868 C CA . GLN B 1 24 ? 1.735 -15.664 -12.523 1 98.75 24 GLN B CA 1
ATOM 869 C C . GLN B 1 24 ? 0.475 -15.359 -13.328 1 98.75 24 GLN B C 1
ATOM 871 O O . GLN B 1 24 ? -0.217 -14.375 -13.062 1 98.75 24 GLN B O 1
ATOM 876 N N . GLU B 1 25 ? 0.165 -16.188 -14.32 1 98.81 25 GLU B N 1
ATOM 877 C CA . GLU B 1 25 ? -1.017 -16.031 -15.164 1 98.81 25 GLU B CA 1
ATOM 878 C C . GLU B 1 25 ? -2.299 -16.156 -14.344 1 98.81 25 GLU B C 1
ATOM 880 O O . GLU B 1 25 ? -3.229 -15.359 -14.508 1 98.81 25 GLU B O 1
ATOM 885 N N . ARG B 1 26 ? -2.34 -17.156 -13.578 1 98.81 26 ARG B N 1
ATOM 886 C CA . ARG B 1 26 ? -3.527 -17.375 -12.75 1 98.81 26 ARG B CA 1
ATOM 887 C C . ARG B 1 26 ? -3.754 -16.219 -11.797 1 98.81 26 ARG B C 1
ATOM 889 O O . ARG B 1 26 ? -4.883 -15.75 -11.625 1 98.81 26 ARG B O 1
ATOM 896 N N . LEU B 1 27 ? -2.725 -15.727 -11.141 1 98.88 27 LEU B N 1
ATOM 897 C CA . LEU B 1 27 ? -2.854 -14.578 -10.258 1 98.88 27 LEU B CA 1
ATOM 898 C C . LEU B 1 27 ? -3.324 -13.352 -11.039 1 98.88 27 LEU B C 1
ATOM 900 O O . LEU B 1 27 ? -4.164 -12.586 -10.547 1 98.88 27 LEU B O 1
ATOM 904 N N . ALA B 1 28 ? -2.709 -13.117 -12.18 1 98.88 28 ALA B N 1
ATOM 905 C CA . ALA B 1 28 ? -3.08 -11.984 -13.023 1 98.88 28 ALA B CA 1
ATOM 906 C C . ALA B 1 28 ? -4.566 -12.008 -13.359 1 98.88 28 ALA B C 1
ATOM 908 O O . ALA B 1 28 ? -5.25 -10.984 -13.258 1 98.88 28 ALA B O 1
ATOM 909 N N . GLU B 1 29 ? -5.062 -13.141 -13.68 1 98.62 29 GLU B N 1
ATOM 910 C CA . GLU B 1 29 ? -6.477 -13.312 -14.008 1 98.62 29 GLU B CA 1
ATOM 911 C C . GLU B 1 29 ? -7.363 -12.984 -12.812 1 98.62 29 GLU B C 1
ATOM 913 O O . GLU B 1 29 ? -8.344 -12.25 -12.945 1 98.62 29 GLU B O 1
ATOM 918 N N . HIS B 1 30 ? -7.031 -13.5 -11.703 1 98.38 30 HIS B N 1
ATOM 919 C CA . HIS B 1 30 ? -7.832 -13.305 -10.5 1 98.38 30 HIS B CA 1
ATOM 920 C C . HIS B 1 30 ? -7.766 -11.852 -10.023 1 98.38 30 HIS B C 1
ATOM 922 O O . HIS B 1 30 ? -8.656 -11.391 -9.312 1 98.38 30 HIS B O 1
ATOM 928 N N . SER B 1 31 ? -6.727 -11.156 -10.391 1 98.44 31 SER B N 1
ATOM 929 C CA . SER B 1 31 ? -6.516 -9.797 -9.906 1 98.44 31 SER B CA 1
ATOM 930 C C . SER B 1 31 ? -6.902 -8.766 -10.961 1 98.44 31 SER B C 1
ATOM 932 O O . SER B 1 31 ? -6.738 -7.562 -10.75 1 98.44 31 SER B O 1
ATOM 934 N N . ASP B 1 32 ? -7.355 -9.227 -12.094 1 98.19 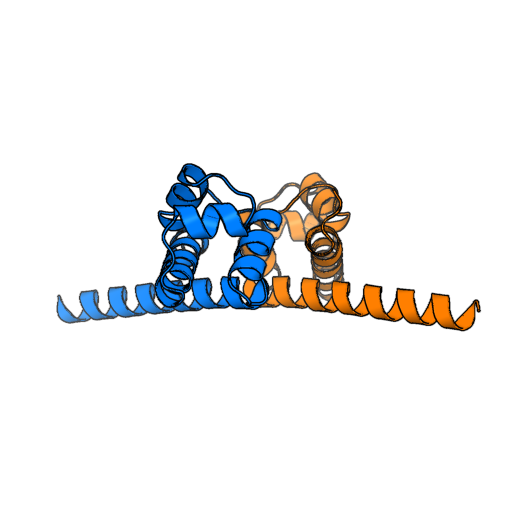32 ASP B N 1
ATOM 935 C CA . ASP B 1 32 ? -7.676 -8.344 -13.219 1 98.19 32 ASP B CA 1
ATOM 936 C C . ASP B 1 32 ? -6.465 -7.504 -13.617 1 98.19 32 ASP B C 1
ATOM 938 O O . ASP B 1 32 ? -6.551 -6.277 -13.68 1 98.19 32 ASP B O 1
ATOM 942 N N . LEU B 1 33 ? -5.383 -8.164 -13.781 1 98.56 33 LEU B N 1
ATOM 943 C CA . LEU B 1 33 ? -4.117 -7.574 -14.203 1 98.56 33 LEU B CA 1
ATOM 944 C C . LEU B 1 33 ? -3.508 -8.359 -15.359 1 98.56 33 LEU B C 1
ATOM 946 O O . LEU B 1 33 ? -3.916 -9.492 -15.633 1 98.56 33 LEU B O 1
ATOM 950 N N . ASN B 1 34 ? -2.545 -7.723 -15.953 1 98.25 34 ASN B N 1
ATOM 951 C CA . ASN B 1 34 ? -1.754 -8.391 -16.984 1 98.25 34 ASN B CA 1
ATOM 952 C C . ASN B 1 34 ? -0.65 -9.25 -16.359 1 98.25 34 ASN B C 1
ATOM 954 O O . ASN B 1 34 ? 0.003 -8.836 -15.406 1 98.25 34 ASN B O 1
ATOM 958 N N . ARG B 1 35 ? -0.474 -10.461 -16.969 1 98.5 35 ARG B N 1
ATOM 959 C CA . ARG B 1 35 ? 0.543 -11.375 -16.453 1 98.5 35 ARG B CA 1
ATOM 960 C C . ARG B 1 35 ? 1.918 -10.719 -16.453 1 98.5 35 ARG B C 1
ATOM 962 O O . ARG B 1 35 ? 2.688 -10.883 -15.508 1 98.5 35 ARG B O 1
ATOM 969 N N . SER B 1 36 ? 2.256 -10.047 -17.5 1 98.75 36 SER B N 1
ATOM 970 C CA . SER B 1 36 ? 3.557 -9.391 -17.562 1 98.75 36 SER B CA 1
ATOM 971 C C . SER B 1 36 ? 3.717 -8.375 -16.438 1 98.75 36 SER B C 1
ATOM 973 O O . SER B 1 36 ? 4.801 -8.234 -15.867 1 98.75 36 SER B O 1
ATOM 975 N N . TYR B 1 37 ? 2.682 -7.691 -16.172 1 98.62 37 TYR B N 1
ATOM 976 C CA . TYR B 1 37 ? 2.682 -6.695 -15.102 1 98.62 37 TYR B CA 1
ATOM 977 C C . TYR B 1 37 ? 2.887 -7.355 -13.742 1 98.62 37 TYR B C 1
ATOM 979 O O . TYR B 1 37 ? 3.67 -6.871 -12.922 1 98.62 37 TYR B O 1
ATOM 987 N N . VAL B 1 38 ? 2.205 -8.453 -13.5 1 98.81 38 VAL B N 1
ATOM 988 C CA . VAL B 1 38 ? 2.373 -9.211 -12.266 1 98.81 38 VAL B CA 1
ATOM 989 C C . VAL B 1 38 ? 3.832 -9.641 -12.117 1 98.81 38 VAL B C 1
ATOM 991 O O . VAL B 1 38 ? 4.418 -9.508 -11.039 1 98.81 38 VAL B O 1
ATOM 994 N N . GLY B 1 39 ? 4.375 -10.156 -13.18 1 98.81 39 GLY B N 1
ATOM 995 C CA . GLY B 1 39 ? 5.777 -10.523 -13.156 1 98.81 39 GLY B CA 1
ATOM 996 C C . GLY B 1 39 ? 6.695 -9.375 -12.789 1 98.81 39 GLY B C 1
ATOM 997 O O . GLY B 1 39 ? 7.652 -9.547 -12.031 1 98.81 39 GLY B O 1
ATOM 998 N N . GLU B 1 40 ? 6.434 -8.234 -13.367 1 98.5 40 GLU B N 1
ATOM 999 C CA . GLU B 1 40 ? 7.238 -7.047 -13.086 1 98.5 40 GLU B CA 1
ATOM 1000 C C . GLU B 1 40 ? 7.09 -6.617 -11.625 1 98.5 40 GLU B C 1
ATOM 1002 O O . GLU B 1 40 ? 8.055 -6.168 -11.008 1 98.5 40 GLU B O 1
ATOM 1007 N N . ILE B 1 41 ? 5.934 -6.738 -11.062 1 98.44 41 ILE B N 1
ATOM 1008 C CA . ILE B 1 41 ? 5.707 -6.445 -9.648 1 98.44 41 ILE B CA 1
ATOM 1009 C C . ILE B 1 41 ? 6.523 -7.402 -8.789 1 98.44 41 ILE B C 1
ATOM 1011 O O . ILE B 1 41 ? 7.238 -6.973 -7.875 1 98.44 41 ILE B O 1
ATOM 1015 N N . GLU B 1 42 ? 6.445 -8.68 -9.141 1 98.62 42 GLU B N 1
ATOM 1016 C CA . GLU B 1 42 ? 7.09 -9.703 -8.32 1 98.62 42 GLU B CA 1
ATOM 1017 C C . GLU B 1 42 ? 8.609 -9.555 -8.344 1 98.62 42 GLU B C 1
ATOM 1019 O O . GLU B 1 42 ? 9.297 -9.984 -7.414 1 98.62 42 GLU B O 1
ATOM 1024 N N . ARG B 1 43 ? 9.078 -8.922 -9.367 1 97.44 43 ARG B N 1
ATOM 1025 C CA . ARG B 1 43 ? 10.516 -8.742 -9.516 1 97.44 43 ARG B CA 1
ATOM 1026 C C . ARG B 1 43 ? 10.945 -7.359 -9.039 1 97.44 43 ARG B C 1
ATOM 1028 O O . ARG B 1 43 ? 12.125 -7.004 -9.125 1 97.44 43 ARG B O 1
ATOM 1035 N N . GLY B 1 44 ? 10.039 -6.562 -8.648 1 97.06 44 GLY B N 1
ATOM 1036 C CA . GLY B 1 44 ? 10.344 -5.227 -8.156 1 97.06 44 GLY B CA 1
ATOM 1037 C C . GLY B 1 44 ? 10.656 -4.238 -9.266 1 97.06 44 GLY B C 1
ATOM 1038 O O . GLY B 1 44 ? 11.281 -3.205 -9.023 1 97.06 44 GLY B O 1
ATOM 1039 N N . ARG B 1 45 ? 10.234 -4.492 -10.414 1 96.88 45 ARG B N 1
ATOM 1040 C CA . ARG B 1 45 ? 10.539 -3.637 -11.555 1 96.88 45 ARG B CA 1
ATOM 1041 C C . ARG B 1 45 ? 9.5 -2.529 -11.703 1 96.88 45 ARG B C 1
ATOM 1043 O O . ARG B 1 45 ? 9.75 -1.521 -12.367 1 96.88 45 ARG B O 1
ATOM 1050 N N . VAL B 1 46 ? 8.336 -2.723 -11.227 1 96.56 46 VAL B N 1
ATOM 1051 C CA . VAL B 1 46 ? 7.305 -1.691 -11.188 1 96.56 46 VAL B CA 1
ATOM 1052 C C . VAL B 1 46 ? 6.859 -1.461 -9.742 1 96.56 46 VAL B C 1
ATOM 1054 O O . VAL B 1 46 ? 6.941 -2.365 -8.914 1 96.56 46 VAL B O 1
ATOM 1057 N N . ILE B 1 47 ? 6.508 -0.262 -9.477 1 97.31 47 ILE B N 1
ATOM 1058 C CA . ILE B 1 47 ? 6.008 0.098 -8.156 1 97.31 47 ILE B CA 1
ATOM 1059 C C . ILE B 1 47 ? 4.492 -0.099 -8.109 1 97.31 47 ILE B C 1
ATOM 106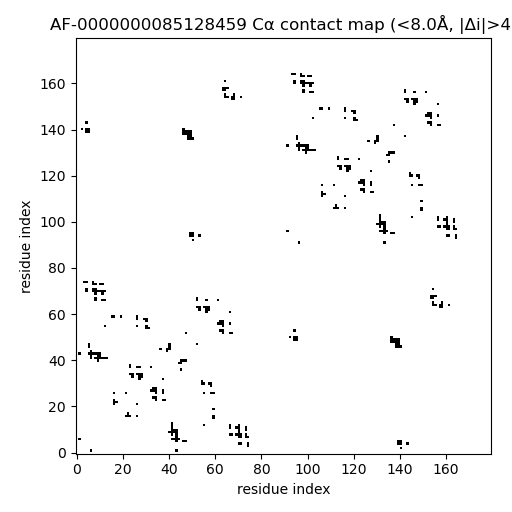1 O O . ILE B 1 47 ? 3.75 0.581 -8.82 1 97.31 47 ILE B O 1
ATOM 1065 N N . ALA B 1 48 ? 4.039 -0.985 -7.266 1 98.12 48 ALA B N 1
ATOM 1066 C CA . ALA B 1 48 ? 2.605 -1.232 -7.129 1 98.12 48 ALA B CA 1
ATOM 1067 C C . ALA B 1 48 ? 1.899 -0.031 -6.504 1 98.12 48 ALA B C 1
ATOM 1069 O O . ALA B 1 48 ? 2.418 0.584 -5.57 1 98.12 48 ALA B O 1
ATOM 1070 N N . SER B 1 49 ? 0.734 0.311 -6.926 1 97.56 49 SER B N 1
ATOM 1071 C CA . SER B 1 49 ? -0.137 1.3 -6.301 1 97.56 49 SER B CA 1
ATOM 1072 C C . SER B 1 49 ? -1.044 0.655 -5.254 1 97.56 49 SER B C 1
ATOM 1074 O O . SER B 1 49 ? -1.127 -0.572 -5.172 1 97.56 49 SER B O 1
ATOM 1076 N N . LEU B 1 50 ? -1.744 1.497 -4.555 1 98.06 50 LEU B N 1
ATOM 1077 C CA . LEU B 1 50 ? -2.695 0.978 -3.576 1 98.06 50 LEU B CA 1
ATOM 1078 C C . LEU B 1 50 ? -3.801 0.182 -4.262 1 98.06 50 LEU B C 1
ATOM 1080 O O . LEU B 1 50 ? -4.305 -0.797 -3.709 1 98.06 50 LEU B O 1
ATOM 1084 N N . LEU B 1 51 ? -4.168 0.646 -5.426 1 97 51 LEU B N 1
ATOM 1085 C CA . LEU B 1 51 ? -5.164 -0.11 -6.176 1 97 51 LEU B CA 1
ATOM 1086 C C . LEU B 1 51 ? -4.637 -1.496 -6.531 1 97 51 LEU B C 1
ATOM 1088 O O . LEU B 1 51 ? -5.359 -2.49 -6.402 1 97 51 LEU B O 1
ATOM 1092 N N . THR B 1 52 ? -3.453 -1.562 -6.996 1 98.06 52 THR B N 1
ATOM 1093 C CA . THR B 1 52 ? -2.838 -2.836 -7.352 1 98.06 52 THR B CA 1
ATOM 1094 C C . THR B 1 52 ? -2.668 -3.719 -6.117 1 98.06 52 THR B C 1
ATOM 1096 O O . THR B 1 52 ? -2.932 -4.922 -6.168 1 98.06 52 THR B O 1
ATOM 1099 N N . VAL B 1 53 ? -2.225 -3.105 -5.043 1 98.44 53 VAL B N 1
ATOM 1100 C CA . VAL B 1 53 ? -2.096 -3.83 -3.781 1 98.44 53 VAL B CA 1
ATOM 1101 C C . VAL B 1 53 ? -3.438 -4.449 -3.4 1 98.44 53 VAL B C 1
ATOM 1103 O O . VAL B 1 53 ? -3.5 -5.613 -3.002 1 98.44 53 VAL B O 1
ATOM 1106 N N . GLU B 1 54 ? -4.473 -3.705 -3.514 1 98.06 54 GLU B N 1
ATOM 1107 C CA . GLU B 1 54 ? -5.809 -4.184 -3.17 1 98.06 54 GLU B CA 1
ATOM 1108 C C . GLU B 1 54 ? -6.23 -5.34 -4.07 1 98.06 54 GLU B C 1
ATOM 1110 O O . GLU B 1 54 ? -6.742 -6.352 -3.59 1 98.06 54 GLU B O 1
ATOM 1115 N N . LYS B 1 55 ? -6.035 -5.176 -5.324 1 98.19 55 LYS B N 1
ATOM 1116 C CA . LYS B 1 55 ? -6.395 -6.23 -6.266 1 98.19 55 LYS B CA 1
ATOM 1117 C C . LYS B 1 55 ? -5.66 -7.527 -5.945 1 98.19 55 LYS B C 1
ATOM 1119 O O . LYS B 1 55 ? -6.266 -8.602 -5.918 1 98.19 55 LYS B O 1
ATOM 1124 N N . LEU B 1 56 ? -4.375 -7.387 -5.719 1 98.69 56 LEU B N 1
ATOM 1125 C CA . LEU B 1 56 ? -3.557 -8.555 -5.422 1 98.69 56 LEU B CA 1
ATOM 1126 C C . LEU B 1 56 ? -3.975 -9.188 -4.098 1 98.69 56 LEU B C 1
ATOM 1128 O O . LEU B 1 56 ? -4.133 -10.414 -4.012 1 98.69 56 LEU B O 1
ATOM 1132 N N . ALA B 1 57 ? -4.117 -8.375 -3.096 1 98.69 57 ALA B N 1
ATOM 1133 C CA . ALA B 1 57 ? -4.48 -8.875 -1.771 1 98.69 57 ALA B CA 1
ATOM 1134 C C . ALA B 1 57 ? -5.82 -9.602 -1.809 1 98.69 57 ALA B C 1
ATOM 1136 O O . ALA B 1 57 ? -5.945 -10.711 -1.277 1 98.69 57 ALA B O 1
ATOM 1137 N N . VAL B 1 58 ? -6.81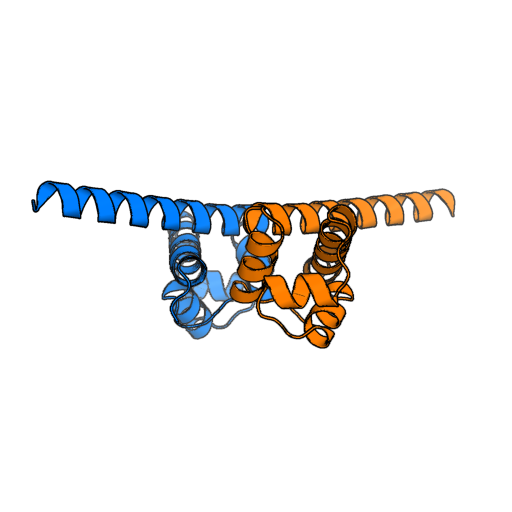2 -9.023 -2.436 1 97.44 58 VAL B N 1
ATOM 1138 C CA . VAL B 1 58 ? -8.148 -9.617 -2.531 1 97.44 58 VAL B CA 1
ATOM 1139 C C . VAL B 1 58 ? -8.07 -10.953 -3.27 1 97.44 58 VAL B C 1
ATOM 1141 O O . VAL B 1 58 ? -8.656 -11.945 -2.832 1 97.44 58 VAL B O 1
ATOM 1144 N N . SER B 1 59 ? -7.34 -10.961 -4.375 1 98.44 59 SER B N 1
ATOM 1145 C CA . SER B 1 59 ? -7.184 -12.188 -5.148 1 98.44 59 SER B CA 1
ATOM 1146 C C . SER B 1 59 ? -6.535 -13.289 -4.312 1 98.44 59 SER B C 1
ATOM 1148 O O . SER B 1 59 ? -6.852 -14.469 -4.473 1 98.44 59 SER B O 1
ATOM 1150 N N . LEU B 1 60 ? -5.652 -12.891 -3.424 1 98.69 60 LEU B N 1
ATOM 1151 C CA . LEU B 1 60 ? -4.879 -13.836 -2.629 1 98.69 60 LEU B CA 1
ATOM 1152 C C . LEU B 1 60 ? -5.578 -14.133 -1.306 1 98.69 60 LEU B C 1
ATOM 1154 O O . LEU B 1 60 ? -5.066 -14.898 -0.484 1 98.69 60 LEU B O 1
ATOM 1158 N N . GLY B 1 61 ? -6.676 -13.523 -1.027 1 98.38 61 GLY B N 1
ATOM 1159 C CA . GLY B 1 61 ? -7.523 -13.828 0.116 1 98.38 61 GLY B CA 1
ATOM 1160 C C . GLY B 1 61 ? -7.02 -13.211 1.41 1 98.38 61 GLY B C 1
ATOM 1161 O O . GLY B 1 61 ? -7.199 -13.789 2.484 1 98.38 61 GLY B O 1
ATOM 1162 N N . VAL B 1 62 ? -6.34 -12.117 1.333 1 98.5 62 VAL B N 1
ATOM 1163 C CA . VAL B 1 62 ? -5.82 -11.438 2.514 1 98.5 62 VAL B CA 1
ATOM 1164 C C . VAL B 1 62 ? -6.176 -9.953 2.447 1 98.5 62 VAL B C 1
ATOM 1166 O O . VAL B 1 62 ? -6.609 -9.461 1.404 1 98.5 62 VAL B O 1
ATOM 1169 N N . GLN B 1 63 ? -6.008 -9.242 3.582 1 98.62 63 GLN B N 1
ATOM 1170 C CA . GLN B 1 63 ? -6.184 -7.797 3.596 1 98.62 63 GLN B CA 1
ATOM 1171 C C . GLN B 1 63 ? -4.992 -7.094 2.951 1 98.62 63 GLN B C 1
ATOM 1173 O O . GLN B 1 63 ? -3.855 -7.559 3.061 1 98.62 63 GLN B O 1
ATOM 1178 N N . PRO B 1 64 ? -5.227 -5.992 2.332 1 98.75 64 PRO B N 1
ATOM 1179 C CA . PRO B 1 64 ? -4.117 -5.219 1.77 1 98.75 64 PRO B CA 1
ATOM 1180 C C . PRO B 1 64 ? -3.016 -4.938 2.791 1 98.75 64 PRO B C 1
ATOM 1182 O O . PRO B 1 64 ? -1.834 -5.141 2.5 1 98.75 64 PRO B O 1
ATOM 1185 N N . SER B 1 65 ? -3.408 -4.516 3.977 1 98.88 65 SER B N 1
ATOM 1186 C CA . SER B 1 65 ? -2.426 -4.219 5.016 1 98.88 65 SER B CA 1
ATOM 1187 C C . SER B 1 65 ? -1.61 -5.457 5.375 1 98.88 65 SER B C 1
ATOM 1189 O O . SER B 1 65 ? -0.414 -5.359 5.656 1 98.88 65 SER B O 1
ATOM 1191 N N . ALA B 1 66 ? -2.27 -6.598 5.359 1 98.88 66 ALA B N 1
ATOM 1192 C CA . ALA B 1 66 ? -1.583 -7.848 5.684 1 98.88 66 ALA B CA 1
ATOM 1193 C C . ALA B 1 66 ? -0.546 -8.195 4.621 1 98.88 66 ALA B C 1
ATOM 1195 O O . ALA B 1 66 ? 0.538 -8.688 4.938 1 98.88 66 ALA B O 1
ATOM 1196 N N . LEU B 1 67 ? -0.884 -8.016 3.359 1 98.88 67 LEU B N 1
ATOM 1197 C CA . LEU B 1 67 ? 0.068 -8.289 2.289 1 98.88 67 LEU B CA 1
ATOM 1198 C C . LEU B 1 67 ? 1.258 -7.336 2.361 1 98.88 67 LEU B C 1
ATOM 1200 O O . LEU B 1 67 ? 2.4 -7.746 2.15 1 98.88 67 LEU B O 1
ATOM 1204 N N . VAL B 1 68 ? 1.022 -6.074 2.67 1 98.88 68 VAL B N 1
ATOM 1205 C CA . VAL B 1 68 ? 2.096 -5.102 2.846 1 98.88 68 VAL B CA 1
ATOM 1206 C C . VAL B 1 68 ? 2.967 -5.5 4.035 1 98.88 68 VAL B C 1
ATOM 1208 O O . VAL B 1 68 ? 4.195 -5.406 3.973 1 98.88 68 VAL B O 1
ATOM 1211 N N . MET B 1 69 ? 2.342 -5.93 5.086 1 98.88 69 MET B N 1
ATOM 1212 C CA . MET B 1 69 ? 3.082 -6.375 6.262 1 98.88 69 MET B CA 1
ATOM 1213 C C . MET B 1 69 ? 4.012 -7.535 5.918 1 98.88 69 MET B C 1
ATOM 1215 O O . MET B 1 69 ? 5.125 -7.621 6.434 1 98.88 69 MET B O 1
ATOM 1219 N N . ARG B 1 70 ? 3.52 -8.445 5.117 1 98.81 70 ARG B N 1
ATOM 1220 C CA . ARG B 1 70 ? 4.383 -9.539 4.668 1 98.81 70 ARG B CA 1
ATOM 1221 C C . ARG B 1 70 ? 5.602 -9 3.932 1 98.81 70 ARG B C 1
ATOM 1223 O O . ARG B 1 70 ? 6.707 -9.523 4.086 1 98.81 70 ARG B O 1
ATOM 1230 N N . GLY B 1 71 ? 5.359 -8.016 3.074 1 98.44 71 GLY B N 1
ATOM 1231 C CA . GLY B 1 71 ? 6.484 -7.355 2.43 1 98.44 71 GLY B CA 1
ATOM 1232 C C . GLY B 1 71 ? 7.477 -6.77 3.416 1 98.44 71 GLY B C 1
ATOM 1233 O O . GLY B 1 71 ? 8.688 -6.883 3.229 1 98.44 71 GLY B O 1
ATOM 1234 N N . GLU B 1 72 ? 6.949 -6.148 4.469 1 98.06 72 GLU B N 1
ATOM 1235 C CA . GLU B 1 72 ? 7.805 -5.582 5.504 1 98.06 72 GLU B CA 1
ATOM 1236 C C . GLU B 1 72 ? 8.625 -6.672 6.199 1 98.06 72 GLU B C 1
ATOM 1238 O O . GLU B 1 72 ? 9.789 -6.461 6.527 1 98.06 72 GLU B O 1
ATOM 1243 N N . THR B 1 73 ? 7.969 -7.766 6.484 1 98 73 THR B N 1
ATOM 1244 C CA . THR B 1 73 ? 8.648 -8.898 7.109 1 98 73 THR B CA 1
ATOM 1245 C C . THR B 1 73 ? 9.773 -9.406 6.223 1 98 73 THR B C 1
ATOM 1247 O O . THR B 1 73 ? 10.867 -9.703 6.707 1 98 73 THR B O 1
ATOM 1250 N N . VAL B 1 74 ? 9.508 -9.539 4.949 1 97.56 74 VAL B N 1
ATOM 1251 C CA . VAL B 1 74 ? 10.516 -9.984 3.986 1 97.56 74 VAL B CA 1
ATOM 1252 C C . VAL B 1 74 ? 11.695 -9.016 3.992 1 97.56 74 VAL B C 1
ATOM 1254 O O . VAL B 1 74 ? 12.852 -9.445 3.992 1 97.56 74 VAL B O 1
ATOM 1257 N N . ALA B 1 75 ? 11.398 -7.77 3.951 1 95.69 75 ALA B N 1
ATOM 1258 C CA . ALA B 1 75 ? 12.453 -6.762 3.969 1 95.69 75 ALA B CA 1
ATOM 1259 C C . ALA B 1 75 ? 13.328 -6.902 5.215 1 95.69 75 ALA B C 1
ATOM 1261 O O . ALA B 1 75 ? 14.555 -6.797 5.141 1 95.69 75 ALA B O 1
ATOM 1262 N N . HIS B 1 76 ? 12.641 -7.031 6.352 1 94.75 76 HIS B N 1
ATOM 1263 C CA . HIS B 1 76 ? 13.352 -7.203 7.613 1 94.75 76 HIS B CA 1
ATOM 1264 C C . HIS B 1 76 ? 14.25 -8.438 7.578 1 94.75 76 HIS B C 1
ATOM 1266 O O . HIS B 1 76 ? 15.406 -8.383 8 1 94.75 76 HIS B O 1
ATOM 1272 N N . ASP B 1 77 ? 13.703 -9.523 7.078 1 94.69 77 ASP B N 1
ATOM 1273 C CA . ASP B 1 77 ? 14.453 -10.773 7.004 1 94.69 77 ASP B CA 1
ATOM 1274 C C . ASP B 1 77 ? 15.688 -10.625 6.109 1 94.69 77 ASP B C 1
ATOM 1276 O O . ASP B 1 77 ? 16.75 -11.148 6.422 1 94.69 77 ASP B O 1
ATOM 1280 N N . GLN B 1 78 ? 15.539 -9.961 5.016 1 91.75 78 GLN B N 1
ATOM 1281 C CA . GLN B 1 78 ? 16.656 -9.758 4.094 1 91.75 78 GLN B CA 1
ATOM 1282 C C . GLN B 1 78 ? 17.75 -8.922 4.734 1 91.75 78 GLN B C 1
ATOM 1284 O O . GLN B 1 78 ? 18.938 -9.156 4.5 1 91.75 78 GLN B O 1
ATOM 1289 N N . LEU B 1 79 ? 17.312 -7.973 5.477 1 86.44 79 LEU B N 1
ATOM 1290 C CA . LEU B 1 79 ? 18.266 -7.125 6.164 1 86.44 79 LEU B CA 1
ATOM 1291 C C . LEU B 1 79 ? 19.062 -7.926 7.195 1 86.4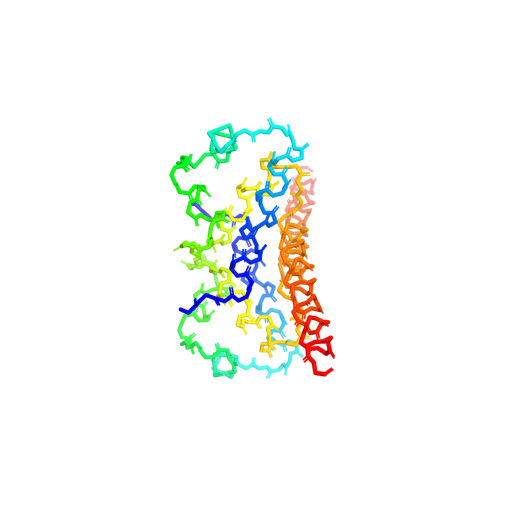4 79 LEU B C 1
ATOM 1293 O O . LEU B 1 79 ? 20.281 -7.773 7.309 1 86.44 79 LEU B O 1
ATOM 1297 N N . VAL B 1 80 ? 18.406 -8.727 7.93 1 88.06 80 VAL B N 1
ATOM 1298 C CA . VAL B 1 80 ? 19.031 -9.523 8.984 1 88.06 80 VAL B CA 1
ATOM 1299 C C . VAL B 1 80 ? 19.969 -10.555 8.367 1 88.06 80 VAL B C 1
ATOM 1301 O O . VAL B 1 80 ? 21.062 -10.781 8.875 1 88.06 80 VAL B O 1
ATOM 1304 N N . ARG B 1 81 ? 19.516 -11.18 7.336 1 85.06 81 ARG B N 1
ATOM 1305 C CA . ARG B 1 81 ? 20.359 -12.18 6.672 1 85.06 81 ARG B CA 1
ATOM 1306 C C . ARG B 1 81 ? 21.594 -11.539 6.062 1 85.06 81 ARG B C 1
ATOM 1308 O O . ARG B 1 81 ? 22.688 -12.117 6.109 1 85.06 81 ARG B O 1
ATOM 1315 N N . GLY B 1 82 ? 21.312 -10.391 5.43 1 79.19 82 GLY B N 1
ATOM 1316 C CA . GLY B 1 82 ? 22.453 -9.672 4.898 1 79.19 82 GLY B CA 1
ATOM 1317 C C . GLY B 1 82 ? 23.469 -9.297 5.957 1 79.19 82 GLY B C 1
ATOM 1318 O O . GLY B 1 82 ? 24.688 -9.375 5.715 1 79.19 82 GLY B O 1
ATOM 1319 N N . LEU B 1 83 ? 23.031 -8.977 7.156 1 74.94 83 LEU B N 1
ATOM 1320 C CA . LEU B 1 83 ? 23.922 -8.602 8.258 1 74.94 83 LEU B CA 1
ATOM 1321 C C . LEU B 1 83 ? 24.641 -9.82 8.812 1 74.94 83 LEU B C 1
ATOM 1323 O O . LEU B 1 83 ? 25.828 -9.742 9.156 1 74.94 83 LEU B O 1
ATOM 1327 N N . ARG B 1 84 ? 23.938 -10.906 8.867 1 76.31 84 ARG B N 1
ATOM 1328 C CA . ARG B 1 84 ? 24.562 -12.133 9.352 1 76.31 84 ARG B CA 1
ATOM 1329 C C . ARG B 1 84 ? 25.672 -12.602 8.422 1 76.31 84 ARG B C 1
ATOM 1331 O O . ARG B 1 84 ? 26.719 -13.055 8.875 1 76.31 84 ARG B O 1
ATOM 1338 N N . LEU B 1 85 ? 25.469 -12.398 7.23 1 74 85 LEU B N 1
ATOM 1339 C CA . LEU B 1 85 ? 26.469 -12.828 6.258 1 74 85 LEU B CA 1
ATOM 1340 C C . LEU B 1 85 ? 27.688 -11.922 6.297 1 74 85 LEU B C 1
ATOM 1342 O O . LEU B 1 85 ? 28.828 -12.398 6.199 1 74 85 LEU B O 1
ATOM 1346 N N . ALA B 1 86 ? 27.484 -10.742 6.57 1 71.5 86 ALA B N 1
ATOM 1347 C CA . ALA B 1 86 ? 28.609 -9.805 6.676 1 71.5 86 ALA B CA 1
ATOM 1348 C C . ALA B 1 86 ? 29.438 -10.078 7.93 1 71.5 86 ALA B C 1
ATOM 1350 O O . ALA B 1 86 ? 30.656 -9.922 7.918 1 71.5 86 ALA B O 1
ATOM 1351 N N . ALA B 1 87 ? 28.828 -10.461 9.008 1 73.12 87 ALA B N 1
ATOM 1352 C CA . ALA B 1 87 ? 29.516 -10.719 10.266 1 73.12 87 ALA B CA 1
ATOM 1353 C C . ALA B 1 87 ? 30.312 -12.023 10.203 1 73.12 87 ALA B C 1
ATOM 1355 O O . ALA B 1 87 ? 31.344 -12.164 10.859 1 73.12 87 ALA B O 1
ATOM 1356 N N . ILE B 1 88 ? 29.844 -12.898 9.352 1 69.06 88 ILE B N 1
ATOM 1357 C CA . ILE B 1 88 ? 30.531 -14.18 9.203 1 69.06 88 ILE B CA 1
ATOM 1358 C C . ILE B 1 88 ? 31.734 -14.008 8.281 1 69.06 88 ILE B C 1
ATOM 1360 O O . ILE B 1 88 ? 32.719 -14.742 8.391 1 69.06 88 ILE B O 1
ATOM 1364 N N . ALA B 1 89 ? 31.625 -13.094 7.41 1 69.5 89 ALA B N 1
ATOM 1365 C CA . ALA B 1 89 ? 32.719 -12.852 6.488 1 69.5 89 ALA B CA 1
ATOM 1366 C C . ALA B 1 89 ? 33.875 -12.109 7.18 1 69.5 89 ALA B C 1
ATOM 1368 O O . ALA B 1 89 ? 34.969 -12.039 6.656 1 69.5 89 ALA B O 1
ATOM 1369 N N . CYS B 1 90 ? 33.656 -11.422 8.305 1 56.72 90 CYS B N 1
ATOM 1370 C CA . CYS B 1 90 ? 34.75 -10.758 9.031 1 56.72 90 CYS B CA 1
ATOM 1371 C C . CYS B 1 90 ? 35.438 -11.734 9.977 1 56.72 90 CYS B C 1
ATOM 1373 O O . CYS B 1 90 ? 34.781 -12.594 10.578 1 56.72 90 CYS B O 1
#

Nearest PDB structures (foldseek):
  1y7y-assembly1_B  TM=9.817E-01  e=5.903E-05  Aeromonas hydrophila
  3f51-assembly1_A  TM=9.001E-01  e=3.484E-05  Corynebacterium glutamicum
  2b5a-assembly1_A  TM=9.286E-01  e=5.600E-05  [Bacillus] caldolyticus
  3f52-assembly1_E  TM=9.428E-01  e=2.451E-04  Corynebacterium glutamicum
  3f52-assembly1_A  TM=9.374E-01  e=4.863E-04  Corynebacterium glutamicum

InterPro domains:
  IPR001387 Cro/C1-type, helix-turn-helix domain [PF01381] (13-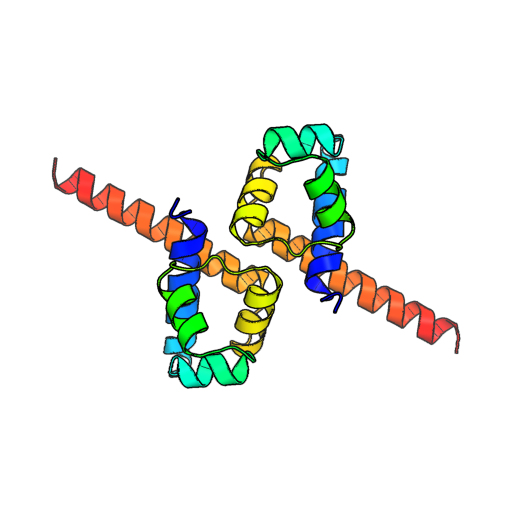65)
  IPR001387 Cro/C1-type, helix-turn-helix domain [PS50943] (13-67)
  IPR001387 Cro/C1-type, helix-turn-helix domain [SM00530] (12-67)
  IPR001387 Cro/C1-type, helix-turn-helix domain [cd00093] (10-67)
  IPR010982 Lambda repressor-like, DNA-binding domain superfamily [G3DSA:1.10.260.40] (1-74)
  IPR010982 Lambda repressor-like, DNA-binding domain superfamily [SSF47413] (4-69)
  IPR050807 Transcriptional regulator/dioxygenase, bacterial-type [PTHR46797] (6-72)

Foldseek 3Di:
DLPLLQQLLLCLLVVLCVVVVHDLCRLCVQLVHDSVVNVCSNRSNDGDDLSSLCSSQVSSPHHSVVSSVSSVVSSVVVVVVVVVVVVVVD/DQPLLQQLLLCLLVVLCVVVVHDLVRLCVQLVHDSVVNVCSNRSNDGDDLSSLCSSQVSSPHHSVVSSVSSVVSSVVVVVVVVVVVVVVD

Radius of gyration: 17.64 Å; Cα contacts (8 Å, |Δi|>4): 237; chains: 2; bounding box: 71×44×33 Å

Solvent-accessible surface area (backbone atoms only — not comparable to full-atom values): 9081 Å² total; per-residue (Å²): 133,76,49,62,55,46,38,21,29,11,44,34,50,46,52,54,39,49,73,71,68,43,52,59,57,56,50,11,61,62,32,76,48,53,39,69,57,46,51,32,28,37,69,32,73,41,79,51,30,53,67,51,42,40,32,48,17,54,56,70,72,46,51,44,28,55,49,42,38,44,4,50,50,45,36,51,50,51,51,51,51,53,51,50,51,53,59,66,74,98,132,83,46,61,55,46,38,21,30,11,43,34,51,47,52,54,39,49,74,71,68,44,50,59,56,54,50,12,61,62,33,76,47,51,39,69,54,46,50,32,29,37,68,35,73,41,78,51,32,52,68,51,42,40,32,48,17,55,56,70,72,43,52,44,28,57,49,44,39,44,3,49,50,45,35,52,50,51,50,52,50,54,49,52,52,53,59,66,74,99

Secondary structure (DSSP, 8-state):
---HHHHHHHHHHHHHHHHTT--HHHHHHHTT--HHHHHHHHTTSSPPBHHHHHHHHHHTTS-HHHHHHHHHHHHHHHHHHHHHHHHHH-/---HHHHHHHHHHHHHHHHTT--HHHHHHHTT--HHHHHHHHTTSSPPBHHHHHHHHHHTTS-HHHHHHHHHHHHHHHHHHHHHHHHHH-

pLDDT: mean 93.52, std 11.35, range [40.16, 98.94]